Protein AF-A0A0N4VYV9-F1 (afdb_monomer_lite)

Foldseek 3Di:
DDDDDDDDDDDDDDDDDDDDDDDDDDDDPPPPPPPPPPPPPPDPPPPPQQDPDDDDDPVVLLVLVLVVVCVVVVNDDDDPVVNVVCNVPVLVDDRDSNSPPDDPPPPDDDDPDPDDDDDDDDDDDDPVPDD

Secondary structure (DSSP, 8-state):
-----------------------------------------TTS-S-SS---PPPPPHHHHHHHHHHHHHHTTTTPPPPHHHHHHHHHTGGGS--SGGG-------------TTPPPP-PPPPPPPGGG--

Organism: Haemonchus placei (NCBI:txid6290)

Structure (mmCIF, N/CA/C/O backbone):
data_AF-A0A0N4VYV9-F1
#
_entry.id   AF-A0A0N4VYV9-F1
#
loop_
_atom_site.group_PDB
_atom_site.id
_atom_site.type_symbol
_atom_site.label_atom_id
_atom_site.label_alt_id
_atom_site.label_comp_id
_atom_site.label_asym_id
_atom_site.label_entity_id
_atom_site.label_seq_id
_atom_site.pdbx_PDB_ins_code
_atom_site.Cartn_x
_atom_site.Cartn_y
_atom_site.Cartn_z
_atom_site.occupancy
_atom_site.B_iso_or_equiv
_atom_site.auth_seq_id
_atom_site.auth_comp_id
_atom_site.auth_asym_id
_atom_site.auth_atom_id
_atom_site.pdbx_PDB_model_num
ATOM 1 N N . MET A 1 1 ? 34.278 49.862 -70.502 1.00 41.88 1 MET A N 1
ATOM 2 C CA . MET A 1 1 ? 35.479 49.817 -71.365 1.00 41.88 1 MET A CA 1
ATOM 3 C C . MET A 1 1 ? 36.697 50.270 -70.567 1.00 41.88 1 MET A C 1
ATOM 5 O O . MET A 1 1 ? 36.807 51.450 -70.266 1.00 41.88 1 MET A O 1
ATOM 9 N N . ARG A 1 2 ? 37.583 49.342 -70.191 1.00 38.88 2 ARG A N 1
ATOM 10 C CA . ARG A 1 2 ? 39.002 49.597 -69.894 1.00 38.88 2 ARG A CA 1
ATOM 11 C C . ARG A 1 2 ? 39.755 48.278 -70.070 1.00 38.88 2 ARG A C 1
ATOM 13 O O . ARG A 1 2 ? 39.323 47.246 -69.572 1.00 38.88 2 ARG A O 1
ATOM 20 N N . LEU A 1 3 ? 4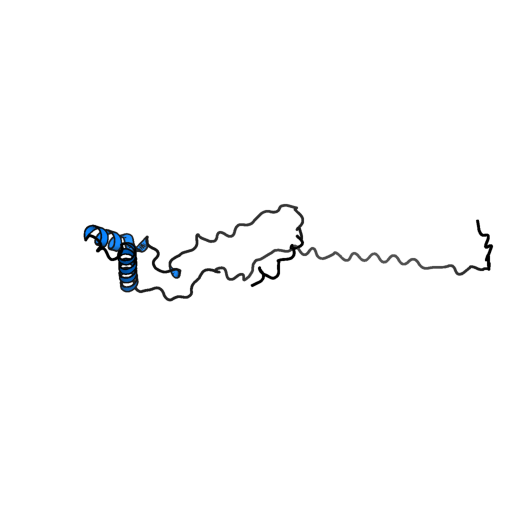0.799 48.361 -70.882 1.00 42.88 3 LEU A N 1
ATOM 21 C CA . LEU A 1 3 ? 41.728 47.312 -71.286 1.00 42.88 3 LEU A CA 1
ATOM 22 C C . LEU A 1 3 ? 42.703 47.003 -70.139 1.00 42.88 3 LEU A C 1
ATOM 24 O O . LEU A 1 3 ? 43.013 47.895 -69.351 1.00 42.88 3 LEU A O 1
ATOM 28 N N . GLY A 1 4 ? 43.228 45.779 -70.088 1.00 37.53 4 GLY A N 1
ATOM 29 C CA . GLY A 1 4 ? 44.323 45.411 -69.186 1.00 37.53 4 GLY A CA 1
ATOM 30 C C . GLY A 1 4 ? 44.732 43.950 -69.346 1.00 37.53 4 GLY A C 1
ATOM 31 O O . GLY A 1 4 ? 44.126 43.060 -68.768 1.00 37.53 4 GLY A O 1
ATOM 32 N N . SER A 1 5 ? 45.727 43.735 -70.193 1.00 41.59 5 SER A N 1
ATOM 33 C CA . SER A 1 5 ? 46.261 42.482 -70.722 1.00 41.59 5 SER A CA 1
ATOM 34 C C . SER A 1 5 ? 47.239 41.729 -69.805 1.00 41.59 5 SER A C 1
ATOM 36 O O . SER A 1 5 ? 48.046 42.350 -69.126 1.00 41.59 5 SER A O 1
ATOM 38 N N . ASN A 1 6 ? 47.238 40.401 -69.976 1.00 38.34 6 ASN A N 1
ATOM 39 C CA . ASN A 1 6 ? 48.374 39.467 -70.088 1.00 38.34 6 ASN A CA 1
ATOM 40 C C . ASN A 1 6 ? 49.394 39.295 -68.944 1.00 38.34 6 ASN A C 1
ATOM 42 O O . ASN A 1 6 ? 50.152 40.191 -68.597 1.00 38.34 6 ASN A O 1
ATOM 46 N N . GLY A 1 7 ? 49.545 38.030 -68.536 1.00 35.03 7 GLY A N 1
ATOM 47 C CA . GLY A 1 7 ? 50.699 37.506 -67.807 1.00 35.03 7 GLY A CA 1
ATOM 48 C C . GLY A 1 7 ? 50.751 35.979 -67.885 1.00 35.03 7 GLY A C 1
ATOM 49 O O . GLY A 1 7 ? 50.427 35.295 -66.923 1.00 35.03 7 GLY A O 1
ATOM 50 N N . ILE A 1 8 ? 51.105 35.446 -69.059 1.00 36.47 8 ILE A N 1
ATOM 51 C CA . ILE A 1 8 ? 51.444 34.032 -69.273 1.00 36.47 8 ILE A CA 1
ATOM 52 C C . ILE A 1 8 ? 52.897 33.836 -68.829 1.00 36.47 8 ILE A C 1
ATOM 54 O O . ILE A 1 8 ? 53.790 34.470 -69.383 1.00 36.47 8 ILE A O 1
ATOM 58 N N . ALA A 1 9 ? 53.145 32.915 -67.899 1.00 40.12 9 ALA A N 1
ATOM 59 C CA . ALA A 1 9 ? 54.464 32.325 -67.698 1.00 40.12 9 ALA A CA 1
ATOM 60 C C . ALA A 1 9 ? 54.315 30.802 -67.618 1.00 40.12 9 ALA A C 1
ATOM 62 O O . ALA A 1 9 ? 53.875 30.231 -66.625 1.00 40.12 9 ALA A O 1
ATOM 63 N N . SER A 1 10 ? 54.652 30.171 -68.737 1.00 39.53 10 SER A N 1
ATOM 64 C CA . SER A 1 10 ? 54.874 28.742 -68.898 1.00 39.53 10 SER A CA 1
ATOM 65 C C . SER A 1 10 ? 56.319 28.437 -68.502 1.00 39.53 10 SER A C 1
ATOM 67 O O . SER A 1 10 ? 57.230 29.002 -69.102 1.00 39.53 10 SER A O 1
ATOM 69 N N . SER A 1 11 ? 56.547 27.479 -67.604 1.00 44.16 11 SER A N 1
ATOM 70 C CA . SER A 1 11 ? 57.798 26.714 -67.590 1.00 44.16 11 SER A CA 1
ATOM 71 C C . SER A 1 11 ? 57.494 25.215 -67.614 1.00 44.16 11 SER A C 1
ATOM 73 O O . SER A 1 11 ? 56.884 24.633 -66.722 1.00 44.16 11 SER A O 1
ATOM 75 N N . ARG A 1 12 ? 57.887 24.609 -68.736 1.00 35.03 12 ARG A N 1
ATOM 76 C CA . ARG A 1 12 ? 57.941 23.171 -68.986 1.00 35.03 12 ARG A CA 1
ATOM 77 C C . ARG A 1 12 ? 59.240 22.591 -68.431 1.00 35.03 12 ARG A C 1
ATOM 79 O O . ARG A 1 12 ? 60.293 23.193 -68.604 1.00 35.03 12 ARG A O 1
ATOM 86 N N . GLY A 1 13 ? 59.148 21.332 -68.011 1.00 34.25 13 GLY A N 1
ATOM 87 C CA . GLY A 1 13 ? 60.174 20.304 -68.221 1.00 34.25 13 GLY A CA 1
ATOM 88 C C . GLY A 1 13 ? 60.729 19.704 -66.931 1.00 34.25 13 GLY A C 1
ATOM 89 O O . GLY A 1 13 ? 60.931 20.429 -65.972 1.00 34.25 13 GLY A O 1
ATOM 90 N N . GLN A 1 14 ? 61.041 18.413 -66.816 1.00 37.62 14 GLN A N 1
ATOM 91 C CA . GLN A 1 14 ? 60.852 17.183 -67.609 1.00 37.62 14 GLN A CA 1
ATOM 92 C C . GLN A 1 14 ? 61.446 16.031 -66.749 1.00 37.62 14 GLN A C 1
ATOM 94 O O . GLN A 1 14 ? 62.241 16.304 -65.856 1.00 37.62 14 GLN A O 1
ATOM 99 N N . HIS A 1 15 ? 61.118 14.774 -67.099 1.00 32.69 15 HIS A N 1
ATOM 100 C CA . HIS A 1 15 ? 61.727 13.488 -66.667 1.00 32.69 15 HIS A CA 1
ATOM 101 C C . HIS A 1 15 ? 61.417 12.996 -65.237 1.00 32.69 15 HIS A C 1
ATOM 103 O O . HIS A 1 15 ? 61.719 13.673 -64.269 1.00 32.69 15 HIS A O 1
ATOM 109 N N . ASN A 1 16 ? 60.735 11.872 -64.972 1.00 37.50 16 ASN A N 1
ATOM 110 C CA . ASN A 1 16 ? 60.622 10.505 -65.526 1.00 37.50 16 ASN A CA 1
ATOM 111 C C . ASN A 1 16 ? 61.719 9.506 -65.086 1.00 37.50 16 ASN A C 1
ATOM 113 O O . ASN A 1 16 ? 62.901 9.723 -65.325 1.00 37.50 16 ASN A O 1
ATOM 117 N N . GLN A 1 17 ? 61.220 8.354 -64.608 1.00 36.16 1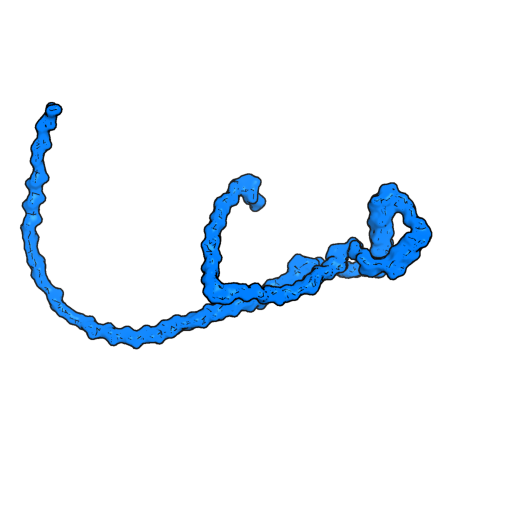7 GLN A N 1
ATOM 118 C CA . GLN A 1 17 ? 61.809 7.008 -64.484 1.00 36.16 17 GLN A CA 1
ATOM 119 C C . GLN A 1 17 ? 62.294 6.529 -63.105 1.00 36.16 17 GLN A C 1
ATOM 121 O O . GLN A 1 17 ? 63.153 7.125 -62.468 1.00 36.16 17 GLN A O 1
ATOM 126 N N . GLY A 1 18 ? 61.751 5.374 -62.692 1.00 32.59 18 GLY A N 1
ATOM 127 C CA . GLY A 1 18 ? 62.171 4.626 -61.506 1.00 32.59 18 GLY A CA 1
ATOM 128 C C . GLY A 1 18 ? 61.206 3.507 -61.099 1.00 32.59 18 GLY A C 1
ATOM 129 O O . GLY A 1 18 ? 60.609 3.563 -60.031 1.00 32.59 18 GLY A O 1
ATOM 130 N N . SER A 1 19 ? 61.013 2.519 -61.974 1.00 36.97 19 SER A N 1
ATOM 131 C CA . SER A 1 19 ? 60.214 1.307 -61.754 1.00 36.97 19 SER A CA 1
ATOM 132 C C . SER A 1 19 ? 60.808 0.353 -60.702 1.00 36.97 19 SER A C 1
ATOM 134 O O . SER A 1 19 ? 62.022 0.267 -60.561 1.00 36.97 19 SER A O 1
ATOM 136 N N . ASN A 1 20 ? 59.920 -0.470 -60.124 1.00 33.12 20 ASN A N 1
ATOM 137 C CA . ASN A 1 20 ? 60.070 -1.902 -59.786 1.00 33.12 20 ASN A CA 1
ATOM 138 C C . ASN A 1 20 ? 59.936 -2.325 -58.313 1.00 33.12 20 ASN A C 1
ATOM 140 O O . ASN A 1 20 ? 60.828 -2.150 -57.497 1.00 33.12 20 ASN A O 1
ATOM 144 N N . GLY A 1 21 ? 58.855 -3.084 -58.079 1.00 33.62 21 GLY A N 1
ATOM 145 C CA . GLY A 1 21 ? 58.892 -4.371 -57.377 1.00 33.62 21 GLY A CA 1
ATOM 146 C C . GLY A 1 21 ? 58.825 -4.338 -55.850 1.00 33.62 21 GLY A C 1
ATOM 147 O O . GLY A 1 21 ? 59.814 -4.077 -55.189 1.00 33.62 21 GLY A O 1
ATOM 148 N N . ASN A 1 22 ? 57.718 -4.800 -55.261 1.00 35.75 22 ASN A N 1
ATOM 149 C CA . ASN A 1 22 ? 57.574 -6.227 -54.946 1.00 35.75 22 ASN A CA 1
ATOM 150 C C . ASN A 1 22 ? 56.174 -6.524 -54.376 1.00 35.75 22 ASN A C 1
ATOM 152 O O . ASN A 1 22 ? 55.737 -5.941 -53.385 1.00 35.75 22 ASN A O 1
ATOM 156 N N . LYS A 1 23 ? 55.471 -7.473 -55.000 1.00 46.41 23 LYS A N 1
ATOM 157 C CA . LYS A 1 23 ? 54.236 -8.061 -54.473 1.00 46.41 23 LYS A CA 1
ATOM 158 C C . LYS A 1 23 ? 54.607 -8.976 -53.304 1.00 46.41 23 LYS A C 1
ATOM 160 O O . LYS A 1 23 ? 55.230 -10.009 -53.524 1.00 46.41 23 LYS A O 1
ATOM 165 N N . LYS A 1 24 ? 54.122 -8.691 -52.096 1.00 42.78 24 LYS A N 1
ATOM 166 C CA . LYS A 1 24 ? 53.900 -9.732 -51.081 1.00 42.78 24 LYS A CA 1
ATOM 167 C C . LYS A 1 24 ? 52.461 -9.662 -50.593 1.00 42.78 24 LYS A C 1
ATOM 169 O O . LYS A 1 24 ? 52.090 -8.845 -49.761 1.00 42.78 24 LYS A O 1
ATOM 174 N N . ARG A 1 25 ? 51.646 -10.541 -51.179 1.00 45.78 25 ARG A N 1
ATOM 175 C CA . ARG A 1 25 ? 50.346 -10.948 -50.652 1.00 45.78 25 ARG A CA 1
ATOM 176 C C . ARG A 1 25 ? 50.616 -11.733 -49.369 1.00 45.78 25 ARG A C 1
ATOM 178 O O . ARG A 1 25 ? 51.090 -12.861 -49.446 1.00 45.78 25 ARG A O 1
ATOM 185 N N . ALA A 1 26 ? 50.331 -11.138 -48.218 1.00 40.62 26 ALA A N 1
ATOM 186 C CA . ALA A 1 26 ? 50.187 -11.865 -46.965 1.00 40.62 26 ALA A CA 1
ATOM 187 C C . ALA A 1 26 ? 48.699 -11.877 -46.618 1.00 40.62 26 ALA A C 1
ATOM 189 O O . ALA A 1 26 ? 48.076 -10.852 -46.353 1.00 40.62 26 ALA A O 1
ATOM 190 N N . ASN A 1 27 ? 48.134 -13.067 -46.755 1.00 47.47 27 ASN A N 1
ATOM 191 C CA . ASN A 1 27 ? 46.755 -13.413 -46.493 1.00 47.47 27 ASN A CA 1
ATOM 192 C C . ASN A 1 27 ? 46.654 -13.663 -44.984 1.00 47.47 27 ASN A C 1
ATOM 194 O O . ASN A 1 27 ? 46.940 -14.772 -44.546 1.00 47.47 27 ASN A O 1
ATOM 198 N N . ASP A 1 28 ? 46.331 -12.639 -44.192 1.00 37.47 28 ASP A N 1
ATOM 199 C CA . ASP A 1 28 ? 46.128 -12.819 -42.754 1.00 37.47 28 ASP A CA 1
ATOM 200 C C . ASP A 1 28 ? 44.650 -12.637 -42.408 1.00 37.47 28 ASP A C 1
ATOM 202 O O . ASP A 1 28 ? 44.107 -11.531 -42.316 1.00 37.47 28 ASP A O 1
ATOM 206 N N . ARG A 1 29 ? 43.974 -13.782 -42.280 1.00 48.66 29 ARG A N 1
ATOM 207 C CA . ARG A 1 29 ? 42.603 -13.906 -41.793 1.00 48.66 29 ARG A CA 1
ATOM 208 C C . ARG A 1 29 ? 42.590 -13.560 -40.306 1.00 48.66 29 ARG A C 1
ATOM 210 O O . ARG A 1 29 ? 42.473 -14.441 -39.455 1.00 48.66 29 ARG A O 1
ATOM 217 N N . ARG A 1 30 ? 42.620 -12.270 -39.971 1.00 40.88 30 ARG A N 1
ATOM 218 C CA . ARG A 1 30 ? 42.153 -11.824 -38.655 1.00 40.88 30 ARG A CA 1
ATOM 219 C C . ARG A 1 30 ? 40.637 -11.950 -38.625 1.00 40.88 30 ARG A C 1
ATOM 221 O O . ARG A 1 30 ? 39.908 -11.024 -38.966 1.00 40.88 30 ARG A O 1
ATOM 228 N N . MET A 1 31 ? 40.188 -13.137 -38.222 1.00 38.72 31 MET A N 1
ATOM 229 C CA . MET A 1 31 ? 38.845 -13.396 -37.714 1.00 38.72 31 MET A CA 1
ATOM 230 C C . MET A 1 31 ? 38.530 -12.322 -36.671 1.00 38.72 31 MET A C 1
ATOM 232 O O . MET A 1 31 ? 38.984 -12.389 -35.527 1.00 38.72 31 MET A O 1
ATOM 236 N N . GLY A 1 32 ? 37.800 -11.290 -37.093 1.00 38.62 32 GLY A N 1
ATOM 237 C CA . GLY A 1 32 ? 37.227 -10.308 -36.192 1.00 38.62 32 GLY A CA 1
ATOM 238 C C . GLY A 1 32 ? 36.351 -11.071 -35.214 1.00 38.62 32 GLY A C 1
ATOM 239 O O . GLY A 1 32 ? 35.342 -11.653 -35.610 1.00 38.62 32 GLY A O 1
ATOM 240 N N . LYS A 1 33 ? 36.788 -11.137 -33.954 1.00 43.38 33 LYS A N 1
ATOM 241 C CA . LYS A 1 33 ? 36.027 -11.735 -32.861 1.00 43.38 33 LYS A CA 1
ATOM 242 C C . LYS A 1 33 ? 34.635 -11.109 -32.890 1.00 43.38 33 LYS A C 1
ATOM 244 O O . LYS A 1 33 ? 34.483 -9.922 -32.613 1.00 43.38 33 LYS A O 1
ATOM 249 N N . ARG A 1 34 ? 33.635 -11.903 -33.280 1.00 41.81 34 ARG A N 1
ATOM 250 C CA . ARG A 1 34 ? 32.219 -11.564 -33.160 1.00 41.81 34 ARG A CA 1
ATOM 251 C C . ARG A 1 34 ? 31.950 -11.346 -31.679 1.00 41.81 34 ARG A C 1
ATOM 253 O O . ARG A 1 34 ? 31.766 -12.306 -30.938 1.00 41.81 34 ARG A O 1
ATOM 260 N N . ILE A 1 35 ? 31.960 -10.094 -31.243 1.00 47.09 35 ILE A N 1
ATOM 261 C CA . ILE A 1 35 ? 31.428 -9.736 -29.937 1.00 47.09 35 ILE A CA 1
ATOM 262 C C . ILE A 1 35 ? 29.910 -9.823 -30.098 1.00 47.09 35 ILE A C 1
ATOM 264 O O . ILE A 1 35 ? 29.258 -8.852 -30.476 1.00 47.09 35 ILE A O 1
ATOM 268 N N . LEU A 1 36 ? 29.354 -11.026 -29.898 1.00 41.69 36 LEU A N 1
ATOM 269 C CA . LEU A 1 36 ? 27.954 -11.167 -29.514 1.00 41.69 36 LEU A CA 1
ATOM 270 C C . LEU A 1 36 ? 27.830 -10.394 -28.202 1.00 41.69 36 LEU A C 1
ATOM 272 O O . LEU A 1 36 ? 28.248 -10.872 -27.147 1.00 41.69 36 LEU A O 1
ATOM 276 N N . GLY A 1 37 ? 27.340 -9.162 -28.286 1.00 42.16 37 GLY A N 1
ATOM 277 C CA . GLY A 1 37 ? 26.993 -8.370 -27.121 1.00 42.16 37 GLY A CA 1
ATOM 278 C C . GLY A 1 37 ? 25.794 -9.016 -26.447 1.00 42.16 37 GLY A C 1
ATOM 279 O O . GLY A 1 37 ? 24.662 -8.617 -26.687 1.00 42.16 37 GLY A O 1
ATOM 280 N N . ARG A 1 38 ? 26.042 -10.040 -25.629 1.00 39.09 38 ARG A N 1
ATOM 281 C CA . ARG A 1 38 ? 25.105 -10.480 -24.605 1.00 39.09 38 ARG A CA 1
ATOM 282 C C . ARG A 1 38 ? 25.018 -9.310 -23.631 1.00 39.09 38 ARG A C 1
ATOM 284 O O . ARG A 1 38 ? 25.927 -9.118 -22.827 1.00 39.09 38 ARG A O 1
ATOM 291 N N . TYR A 1 39 ? 23.988 -8.479 -23.754 1.00 50.19 39 TYR A N 1
ATOM 292 C CA . TYR A 1 39 ? 23.672 -7.499 -22.722 1.00 50.19 39 TYR A CA 1
ATOM 293 C C . TYR A 1 39 ? 23.124 -8.276 -21.532 1.00 50.19 39 TYR A C 1
ATOM 295 O O . TYR A 1 39 ? 21.920 -8.373 -21.336 1.00 50.19 39 TYR A O 1
ATOM 303 N N . VAL A 1 40 ? 24.016 -8.899 -20.764 1.00 46.56 40 VAL A N 1
ATOM 304 C CA . VAL A 1 40 ? 23.646 -9.308 -19.422 1.00 46.56 40 VAL A CA 1
ATOM 305 C C . VAL A 1 40 ? 23.661 -8.028 -18.613 1.00 46.56 40 VAL A C 1
ATOM 307 O O . VAL A 1 40 ? 24.719 -7.431 -18.412 1.00 46.56 40 VAL A O 1
ATOM 310 N N . LEU A 1 41 ? 22.486 -7.595 -18.170 1.00 47.12 41 LEU A N 1
ATOM 311 C CA . LEU A 1 41 ? 22.339 -6.581 -17.135 1.00 47.12 41 LEU A CA 1
ATOM 312 C C . LEU A 1 41 ? 22.798 -7.195 -15.793 1.00 47.12 41 LEU A C 1
ATOM 314 O O . LEU A 1 41 ? 22.037 -7.310 -14.842 1.00 47.12 41 LEU A O 1
ATOM 318 N N . GLN A 1 42 ? 24.033 -7.699 -15.740 1.00 45.06 42 GLN A N 1
ATOM 319 C CA . GLN A 1 42 ? 24.651 -8.181 -14.516 1.00 45.06 42 GLN A CA 1
ATOM 320 C C . GLN A 1 42 ? 24.908 -6.935 -13.676 1.00 45.06 42 GLN A C 1
ATOM 322 O O . GLN A 1 42 ? 25.801 -6.145 -13.982 1.00 45.06 42 GLN A O 1
ATOM 327 N N . ASN A 1 43 ? 24.097 -6.775 -12.632 1.00 46.53 43 ASN A N 1
ATOM 328 C CA . ASN A 1 43 ? 24.238 -5.775 -11.576 1.00 46.53 43 ASN A CA 1
ATOM 329 C C . ASN A 1 43 ? 23.636 -4.393 -11.874 1.00 46.53 43 ASN A C 1
ATOM 331 O O . ASN A 1 43 ? 24.140 -3.391 -11.370 1.00 46.53 43 ASN A O 1
ATOM 335 N N . ALA A 1 44 ? 22.521 -4.308 -12.608 1.00 48.03 44 ALA A N 1
ATOM 336 C CA . ALA A 1 44 ? 21.591 -3.248 -12.220 1.00 48.03 44 ALA A CA 1
ATOM 337 C C . ALA A 1 44 ? 21.091 -3.607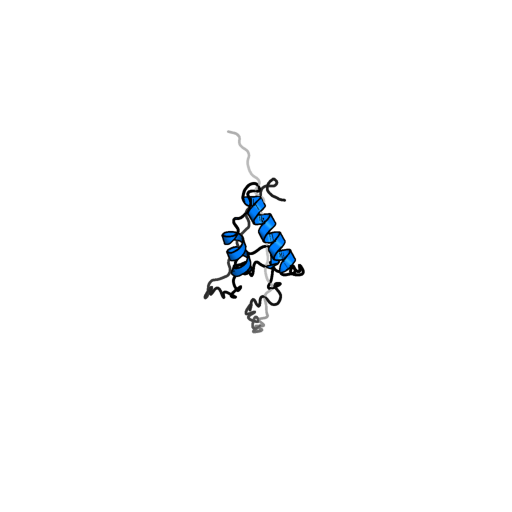 -10.812 1.00 48.03 44 ALA A C 1
ATOM 339 O O . ALA A 1 44 ? 20.749 -4.777 -10.610 1.00 48.03 44 ALA A O 1
ATOM 340 N N . PRO A 1 45 ? 21.075 -2.680 -9.836 1.00 50.69 45 PRO A N 1
ATOM 341 C CA . PRO A 1 45 ? 20.332 -2.929 -8.612 1.00 50.69 45 PRO A CA 1
ATOM 342 C C . PRO A 1 45 ? 18.915 -3.273 -9.065 1.00 50.69 45 PRO A C 1
ATOM 344 O O . PRO A 1 45 ? 18.250 -2.451 -9.694 1.00 50.69 45 PRO A O 1
ATOM 347 N N . THR A 1 46 ? 18.487 -4.514 -8.837 1.00 52.28 46 THR A N 1
ATOM 348 C CA . THR A 1 46 ? 17.180 -5.049 -9.258 1.00 52.28 46 THR A CA 1
ATOM 349 C C . THR A 1 46 ? 16.008 -4.335 -8.599 1.00 52.28 46 THR A C 1
ATOM 351 O O . THR A 1 46 ? 14.868 -4.748 -8.753 1.00 52.28 46 THR A O 1
ATOM 354 N N . ASP A 1 47 ? 16.282 -3.269 -7.861 1.00 54.25 47 ASP A N 1
ATOM 355 C CA . ASP A 1 47 ? 15.350 -2.690 -6.940 1.00 54.25 47 ASP A CA 1
ATOM 356 C C . ASP A 1 47 ? 15.656 -1.194 -6.791 1.00 54.25 47 ASP A C 1
ATOM 358 O O . ASP A 1 47 ? 16.302 -0.727 -5.857 1.00 54.25 47 ASP A O 1
ATOM 362 N N . ILE A 1 48 ? 15.252 -0.433 -7.814 1.00 56.16 48 ILE A N 1
ATOM 363 C CA . ILE A 1 48 ? 15.283 1.040 -7.810 1.00 56.16 48 ILE A CA 1
ATOM 364 C C . ILE A 1 48 ? 14.261 1.589 -6.791 1.00 56.16 48 ILE A C 1
ATOM 366 O O . ILE A 1 48 ? 14.308 2.772 -6.467 1.00 56.16 48 ILE A O 1
ATOM 370 N N . LEU A 1 49 ? 13.379 0.733 -6.253 1.00 55.88 49 LEU A N 1
ATOM 371 C CA . LEU A 1 49 ? 12.310 1.103 -5.329 1.00 55.88 49 LEU A CA 1
ATOM 372 C C . LEU A 1 49 ? 12.415 0.475 -3.928 1.00 55.88 49 LEU A C 1
ATOM 374 O O . LEU A 1 49 ? 11.552 0.770 -3.101 1.00 55.88 49 LEU A O 1
ATOM 378 N N . CYS A 1 50 ? 13.422 -0.347 -3.590 1.00 52.81 50 CYS A N 1
ATOM 379 C CA . CYS A 1 50 ? 13.494 -0.853 -2.216 1.00 52.81 50 CYS A CA 1
ATOM 380 C C . CYS A 1 50 ? 14.005 0.214 -1.251 1.00 52.81 50 CYS A C 1
ATOM 382 O O . CYS A 1 50 ? 15.201 0.393 -0.997 1.00 52.81 50 CYS A O 1
ATOM 384 N N . ASN A 1 51 ? 13.034 0.875 -0.641 1.00 56.22 51 ASN A N 1
ATOM 385 C CA . ASN A 1 51 ? 13.204 1.633 0.576 1.00 56.22 51 ASN A CA 1
ATOM 386 C C . ASN A 1 51 ? 13.654 0.668 1.688 1.00 56.22 51 ASN A C 1
ATOM 388 O O . ASN A 1 51 ? 12.874 -0.156 2.158 1.00 56.22 51 ASN A O 1
ATOM 392 N N . GLN A 1 52 ? 14.913 0.778 2.135 1.00 60.06 52 GLN A N 1
ATOM 393 C CA . GLN A 1 52 ? 15.509 -0.012 3.234 1.00 60.06 52 GLN A CA 1
ATOM 394 C C . GLN A 1 52 ? 14.930 0.335 4.624 1.00 60.06 52 GLN A C 1
ATOM 396 O O . GLN A 1 52 ? 15.596 0.207 5.654 1.00 60.06 52 GLN A O 1
ATOM 401 N N . VAL A 1 53 ? 13.695 0.828 4.673 1.00 69.56 53 VAL A N 1
ATOM 402 C CA . VAL A 1 53 ? 13.052 1.281 5.900 1.00 69.56 53 VAL A CA 1
ATOM 403 C C . VAL A 1 53 ? 12.538 0.061 6.651 1.00 69.56 53 VAL A C 1
ATOM 405 O O . VAL A 1 53 ? 11.815 -0.772 6.104 1.00 69.56 53 VAL A O 1
ATOM 408 N N . LYS A 1 54 ? 12.918 -0.045 7.927 1.00 81.44 54 LYS A N 1
ATOM 409 C CA . LYS A 1 54 ? 12.406 -1.079 8.826 1.00 81.44 54 LYS A CA 1
ATOM 410 C C . LYS A 1 54 ? 10.869 -1.012 8.839 1.00 81.44 54 LYS A C 1
ATOM 412 O O . LYS A 1 54 ? 10.336 0.065 9.106 1.00 81.44 54 LYS A O 1
ATOM 417 N N . PRO A 1 55 ? 10.156 -2.124 8.588 1.00 81.19 55 PRO A N 1
ATOM 418 C CA . PRO A 1 55 ? 8.700 -2.113 8.581 1.00 81.19 55 PRO A CA 1
ATOM 419 C C . PRO A 1 55 ? 8.157 -1.753 9.968 1.00 81.19 55 PRO A C 1
ATOM 421 O O . PRO A 1 55 ? 8.705 -2.180 10.992 1.00 81.19 55 PRO A O 1
ATOM 424 N N . LEU A 1 56 ? 7.077 -0.969 9.989 1.00 88.19 56 LEU A N 1
ATOM 425 C CA . LEU A 1 56 ? 6.360 -0.614 11.213 1.00 88.19 56 LEU A CA 1
ATOM 426 C C . LEU A 1 56 ? 5.802 -1.867 11.894 1.00 88.19 56 LEU A C 1
ATOM 428 O O . LEU A 1 56 ? 5.432 -2.845 11.232 1.00 88.19 56 LEU A O 1
ATOM 432 N N . SER A 1 57 ? 5.678 -1.835 13.223 1.00 92.31 57 SER A N 1
ATOM 433 C CA . SER A 1 57 ? 4.924 -2.884 13.905 1.00 92.31 57 SER A CA 1
ATOM 434 C C . SER A 1 57 ? 3.453 -2.830 13.483 1.00 92.31 57 SER A C 1
ATOM 436 O O . SER A 1 57 ? 2.918 -1.776 13.134 1.00 92.31 57 SER A O 1
ATOM 438 N N . ARG A 1 58 ? 2.754 -3.970 13.550 1.00 90.25 58 ARG A N 1
ATOM 439 C CA . ARG A 1 58 ? 1.337 -4.054 13.155 1.00 90.25 58 ARG A CA 1
ATOM 440 C C . ARG A 1 58 ? 0.470 -3.001 13.852 1.00 90.25 58 ARG A C 1
ATOM 442 O O . ARG A 1 58 ? -0.430 -2.467 13.217 1.00 90.25 58 ARG A O 1
ATOM 449 N N . LYS A 1 59 ? 0.731 -2.727 15.135 1.00 93.12 59 LYS A N 1
ATOM 450 C CA . LYS A 1 59 ? -0.026 -1.754 15.931 1.00 93.12 59 LYS A CA 1
ATOM 451 C C . LYS A 1 59 ? 0.235 -0.324 15.454 1.00 93.12 59 LYS A C 1
ATOM 453 O O . LYS A 1 59 ? -0.717 0.374 15.132 1.00 93.12 59 LYS A O 1
ATOM 458 N N . GLU A 1 60 ? 1.502 0.062 15.324 1.00 93.94 60 GLU A N 1
ATOM 459 C CA . GLU A 1 60 ? 1.899 1.396 14.842 1.00 93.94 60 GLU A CA 1
ATOM 460 C C . GLU A 1 60 ? 1.379 1.658 13.424 1.00 93.94 60 GLU A C 1
ATOM 462 O O . GLU A 1 60 ? 0.852 2.729 13.132 1.00 93.94 60 GLU A O 1
ATOM 467 N N . ARG A 1 61 ? 1.462 0.652 12.545 1.00 94.62 61 ARG A N 1
ATOM 468 C CA . ARG A 1 61 ? 0.940 0.719 11.175 1.00 94.62 61 ARG A CA 1
ATOM 469 C C . ARG A 1 61 ? -0.569 0.970 11.154 1.00 94.62 61 ARG A C 1
ATOM 471 O O . ARG A 1 61 ? -1.055 1.754 10.348 1.00 94.62 61 ARG A O 1
ATOM 478 N N . LEU A 1 62 ? -1.308 0.305 12.042 1.00 95.00 62 LEU A N 1
ATOM 479 C CA . LEU A 1 62 ? -2.764 0.414 12.145 1.00 95.00 62 LEU A CA 1
ATOM 480 C C . LEU A 1 62 ? -3.179 1.776 12.727 1.00 95.00 62 LEU A C 1
ATOM 482 O O . LEU A 1 62 ? -4.078 2.423 12.197 1.00 95.00 62 LEU A O 1
ATOM 486 N N . GLU A 1 63 ? -2.469 2.266 13.744 1.00 95.62 63 GLU A N 1
ATOM 487 C CA . GLU A 1 63 ? -2.649 3.625 14.273 1.00 95.62 63 GLU A CA 1
ATOM 488 C C . GLU A 1 63 ? -2.378 4.688 13.200 1.00 95.62 63 GLU A C 1
ATOM 490 O O . GLU A 1 63 ? -3.161 5.628 13.047 1.00 95.62 63 GLU A O 1
ATOM 495 N N . LYS A 1 64 ? -1.320 4.505 12.399 1.00 95.56 64 LYS A N 1
ATOM 496 C CA . LYS A 1 64 ? -1.009 5.378 11.262 1.00 95.56 64 LYS A CA 1
ATOM 497 C C . LYS A 1 64 ? -2.080 5.310 10.169 1.00 95.56 64 LYS A C 1
ATOM 499 O O . LYS A 1 64 ? -2.473 6.342 9.636 1.00 95.56 64 LYS A O 1
ATOM 504 N N . LEU A 1 65 ? -2.607 4.127 9.858 1.00 95.62 65 LEU A N 1
ATOM 505 C CA . LEU A 1 65 ? -3.726 3.990 8.924 1.00 95.62 65 LEU A CA 1
ATOM 506 C C . LEU A 1 65 ? -4.960 4.758 9.419 1.00 95.62 65 LEU A C 1
ATOM 508 O O . LEU A 1 65 ? -5.569 5.504 8.653 1.00 95.62 65 LEU A O 1
ATOM 512 N N . PHE A 1 66 ? -5.314 4.631 10.700 1.00 96.00 66 PHE A N 1
ATOM 513 C CA . PHE A 1 66 ? -6.449 5.362 11.259 1.00 96.00 66 PHE A CA 1
ATOM 514 C C . PHE A 1 66 ? -6.239 6.874 11.263 1.00 96.00 66 PHE A C 1
ATOM 516 O O . PHE A 1 66 ? -7.170 7.606 10.919 1.00 96.00 66 PHE A O 1
ATOM 523 N N . SER A 1 67 ? -5.039 7.350 11.601 1.00 95.38 67 SER A N 1
ATOM 524 C CA . SER A 1 67 ? -4.748 8.785 11.581 1.00 95.38 67 SER A CA 1
ATOM 525 C C . SER A 1 67 ? -4.865 9.367 10.169 1.00 95.38 67 SER A C 1
ATOM 527 O O . SER A 1 67 ? -5.477 10.422 10.000 1.00 95.38 67 SER A O 1
ATOM 529 N N . LEU A 1 68 ? -4.389 8.645 9.149 1.00 95.06 68 LEU A N 1
ATOM 530 C CA . LEU A 1 68 ? -4.537 9.030 7.743 1.00 95.06 68 LEU A CA 1
ATOM 531 C C . LEU A 1 68 ? -6.007 9.058 7.307 1.00 95.06 68 LEU A C 1
ATOM 533 O O . LEU A 1 68 ? -6.458 10.031 6.707 1.00 95.06 68 LEU A O 1
ATOM 537 N N . LEU A 1 69 ? -6.780 8.020 7.631 1.00 95.00 69 LEU A N 1
ATOM 538 C CA . LEU A 1 69 ? -8.187 7.937 7.229 1.00 95.00 69 LEU A CA 1
ATOM 539 C C . LEU A 1 69 ? -9.061 9.007 7.895 1.00 95.00 69 LEU A C 1
ATOM 541 O O . LEU A 1 69 ? -9.970 9.534 7.255 1.00 95.00 69 LEU A O 1
ATOM 545 N N . VAL A 1 70 ? -8.794 9.342 9.158 1.00 95.56 70 VAL A N 1
ATOM 546 C CA . VAL A 1 70 ? -9.485 10.435 9.859 1.00 95.56 70 VAL A CA 1
ATOM 547 C C . VAL A 1 70 ? -9.047 11.793 9.309 1.00 95.56 70 VAL A C 1
ATOM 549 O O . VAL A 1 70 ? -9.900 12.645 9.053 1.00 95.56 70 VAL A O 1
ATOM 552 N N . GLY A 1 71 ? -7.747 11.981 9.064 1.00 94.50 71 GLY A N 1
ATOM 553 C CA . GLY A 1 71 ? -7.207 13.198 8.454 1.00 94.50 71 GLY A CA 1
ATOM 554 C C . GLY A 1 71 ? -7.818 13.487 7.081 1.00 94.50 71 GLY A C 1
ATOM 555 O O . GLY A 1 71 ? -8.230 14.612 6.818 1.00 94.50 71 GLY A O 1
ATOM 556 N N . ASN A 1 72 ? -7.997 12.453 6.255 1.00 93.12 72 ASN A N 1
ATOM 557 C CA . ASN A 1 72 ? -8.612 12.558 4.927 1.00 93.12 72 ASN A CA 1
ATOM 558 C C . ASN A 1 72 ? -10.118 12.878 4.955 1.00 93.12 72 ASN A C 1
ATOM 560 O O . ASN A 1 72 ? -10.701 13.170 3.914 1.00 93.12 72 ASN A O 1
ATOM 564 N N . ARG A 1 73 ? -10.766 12.792 6.123 1.00 92.19 73 ARG A N 1
ATOM 565 C CA . ARG A 1 73 ? -12.194 13.094 6.321 1.00 92.19 73 ARG A CA 1
ATOM 566 C C . ARG A 1 73 ? -12.407 14.380 7.121 1.00 92.19 73 ARG A C 1
ATOM 568 O O . ARG A 1 73 ? -13.391 14.474 7.857 1.00 92.19 73 ARG A O 1
ATOM 575 N N . ASP A 1 74 ? -11.469 15.321 7.044 1.00 93.06 74 ASP A N 1
ATOM 576 C CA . ASP A 1 74 ? -11.499 16.584 7.793 1.00 93.06 74 ASP A CA 1
ATOM 577 C C . ASP A 1 74 ? -11.615 16.378 9.318 1.00 93.06 74 ASP A C 1
ATOM 579 O O . ASP A 1 74 ? -12.252 17.153 10.030 1.00 93.06 74 ASP A O 1
ATOM 583 N N . GLY A 1 75 ? -11.054 15.281 9.838 1.00 87.81 75 GLY A N 1
ATOM 584 C CA . GLY A 1 75 ? -11.119 14.938 11.260 1.00 87.81 75 GLY A CA 1
ATOM 585 C C . GLY A 1 75 ? -12.405 14.227 11.698 1.00 87.81 75 GLY A C 1
ATOM 586 O O . GLY A 1 75 ? -12.569 13.938 12.885 1.00 87.81 75 GLY A O 1
ATOM 587 N N . ARG A 1 76 ? -13.326 13.901 10.781 1.00 91.12 76 ARG A N 1
ATOM 588 C CA . ARG A 1 76 ? -14.546 13.156 11.126 1.00 91.12 76 ARG A CA 1
ATOM 589 C C . ARG A 1 76 ? -14.214 11.726 11.559 1.00 91.12 76 ARG A C 1
ATOM 591 O O . ARG A 1 76 ? -13.637 10.945 10.800 1.00 91.12 76 ARG A O 1
ATOM 598 N N . ALA A 1 77 ? -14.695 11.357 12.745 1.00 91.06 77 ALA A N 1
ATOM 599 C CA . ALA A 1 77 ? -14.534 10.018 13.299 1.00 91.06 77 ALA A CA 1
ATOM 600 C C . ALA A 1 77 ? -15.080 8.914 12.369 1.00 91.06 77 ALA A C 1
ATOM 602 O O . ALA A 1 77 ? -16.067 9.085 11.638 1.00 91.06 77 ALA A O 1
ATOM 603 N N . LEU A 1 78 ? -14.419 7.757 12.399 1.00 93.19 78 LEU A N 1
ATOM 604 C CA . LEU A 1 78 ? -14.874 6.546 11.719 1.00 93.19 78 LEU A CA 1
ATOM 605 C C . LEU A 1 78 ? -15.973 5.877 12.550 1.00 93.19 78 LEU A C 1
ATOM 607 O O . LEU A 1 78 ? -15.846 5.798 13.773 1.00 93.19 78 LEU A O 1
ATOM 611 N N . SER A 1 79 ? -17.030 5.386 11.899 1.00 95.06 79 SER A N 1
ATOM 612 C CA . SER A 1 79 ? -18.040 4.574 12.584 1.00 95.06 79 SER A CA 1
ATOM 613 C C . SER A 1 79 ? -17.412 3.276 13.115 1.00 95.06 79 SER A C 1
ATOM 615 O O . SER A 1 79 ? -16.435 2.806 12.528 1.00 95.06 79 SER A O 1
ATOM 617 N N . PRO A 1 80 ? -17.960 2.676 14.188 1.00 94.94 80 PRO A N 1
ATOM 618 C CA . PRO A 1 80 ? -17.436 1.427 14.747 1.00 94.94 80 PRO A CA 1
ATOM 619 C C . PRO A 1 80 ? -17.333 0.308 13.703 1.00 94.94 80 PRO A C 1
ATOM 621 O O . PR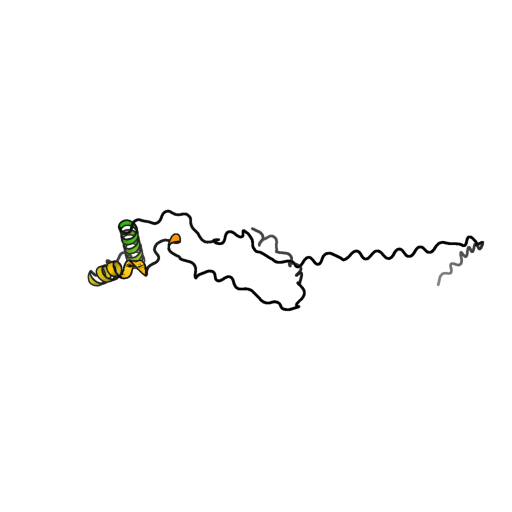O A 1 80 ? -16.272 -0.278 13.535 1.00 94.94 80 PRO A O 1
ATOM 624 N N . GLU A 1 81 ? -18.382 0.125 12.896 1.00 96.31 81 GLU A N 1
ATOM 625 C CA . GLU A 1 81 ? -18.413 -0.874 11.817 1.00 96.31 81 GLU A CA 1
ATOM 626 C C . GLU A 1 81 ? -17.262 -0.696 10.816 1.00 96.31 81 GLU A C 1
ATOM 628 O O . GLU A 1 81 ? -16.655 -1.660 10.356 1.00 96.31 81 GLU A O 1
ATOM 633 N N . LEU A 1 82 ? -16.925 0.554 10.487 1.00 93.38 82 LEU A N 1
ATOM 634 C CA . LEU A 1 82 ? -15.838 0.845 9.562 1.00 93.38 82 LEU A CA 1
ATOM 635 C C . LEU A 1 82 ? -14.472 0.584 10.210 1.00 93.38 82 LEU A C 1
ATOM 637 O O . LEU A 1 82 ? -13.565 0.106 9.532 1.00 93.38 82 LEU A O 1
ATOM 641 N N . GLN A 1 83 ? -14.323 0.861 11.509 1.00 94.62 83 GLN A N 1
ATOM 642 C CA . GLN A 1 83 ? -13.104 0.535 12.256 1.00 94.62 83 GLN A CA 1
ATOM 643 C C . GLN A 1 83 ? -12.862 -0.977 12.305 1.00 94.62 83 GLN A C 1
ATOM 645 O O . GLN A 1 83 ? -11.720 -1.408 12.124 1.00 94.62 83 GLN A O 1
ATOM 650 N N . ASP A 1 84 ? -13.920 -1.771 12.470 1.00 96.50 84 ASP A N 1
ATOM 651 C CA . ASP A 1 84 ? -13.841 -3.234 12.460 1.00 96.50 84 ASP A CA 1
ATOM 652 C C . ASP A 1 84 ? -13.373 -3.748 11.093 1.00 96.50 84 ASP A C 1
ATOM 654 O O . ASP A 1 84 ? -12.396 -4.497 11.010 1.00 96.50 84 ASP A O 1
ATOM 658 N N . ILE A 1 85 ? -13.985 -3.259 10.008 1.00 96.12 85 ILE A N 1
ATOM 659 C CA . ILE A 1 85 ? -13.607 -3.628 8.634 1.00 96.12 85 ILE A CA 1
ATOM 660 C C . ILE A 1 85 ? -12.152 -3.249 8.338 1.00 96.12 85 ILE A C 1
ATOM 662 O O . ILE A 1 85 ? -11.408 -4.046 7.765 1.00 96.12 85 ILE A O 1
ATOM 666 N N . ILE A 1 86 ? -11.722 -2.045 8.725 1.00 94.50 86 ILE A N 1
ATOM 667 C CA . ILE A 1 86 ? -10.341 -1.585 8.511 1.00 94.50 86 ILE A CA 1
ATOM 668 C C . ILE A 1 86 ? -9.358 -2.447 9.305 1.00 94.50 86 ILE A C 1
ATOM 670 O O . ILE A 1 86 ? -8.302 -2.813 8.790 1.00 94.50 86 ILE A O 1
ATOM 674 N N . THR A 1 87 ? -9.706 -2.807 10.539 1.00 94.94 87 THR A N 1
ATOM 675 C CA . THR A 1 87 ? -8.876 -3.668 11.388 1.00 94.94 87 THR A CA 1
ATOM 676 C C . THR A 1 87 ? -8.741 -5.067 10.787 1.00 94.94 87 THR A C 1
ATOM 678 O O . THR A 1 87 ? -7.635 -5.620 10.753 1.00 94.94 87 THR A O 1
ATOM 681 N N . GLU A 1 88 ? -9.837 -5.621 10.264 1.00 95.62 88 GLU A N 1
ATOM 682 C CA . GLU A 1 88 ? -9.872 -6.938 9.626 1.00 95.62 88 GLU A CA 1
ATOM 683 C C . GLU A 1 88 ? -9.121 -6.951 8.284 1.00 95.62 88 GLU A C 1
ATOM 685 O O . GLU A 1 88 ? -8.323 -7.850 8.016 1.00 95.62 88 GLU A O 1
ATOM 690 N N . LYS A 1 89 ? -9.344 -5.939 7.438 1.00 93.62 89 LYS A N 1
ATOM 691 C CA . LYS A 1 89 ? -8.796 -5.849 6.072 1.00 93.62 89 LYS A CA 1
ATOM 692 C C . LYS A 1 89 ? -7.565 -4.950 5.965 1.00 93.62 89 LYS A C 1
ATOM 694 O O . LYS A 1 89 ? -7.207 -4.524 4.869 1.00 93.62 89 LYS A O 1
ATOM 699 N N . ASN A 1 90 ? -6.874 -4.714 7.079 1.00 91.44 90 ASN A N 1
ATOM 700 C CA . ASN A 1 90 ? -5.728 -3.807 7.183 1.00 91.44 90 ASN A CA 1
ATOM 701 C C . ASN A 1 90 ? -4.682 -4.037 6.069 1.00 91.44 90 ASN A C 1
ATOM 703 O O . ASN A 1 90 ? -4.176 -3.088 5.482 1.00 91.44 90 ASN A O 1
ATOM 707 N N . GLN A 1 91 ? -4.393 -5.295 5.724 1.00 88.19 91 GLN A N 1
ATOM 708 C CA . GLN A 1 91 ? -3.376 -5.675 4.729 1.00 88.19 91 GLN A CA 1
ATOM 709 C C . GLN A 1 91 ? -3.618 -5.160 3.298 1.00 88.19 91 GLN A C 1
ATOM 711 O O . GLN A 1 91 ? -2.691 -5.162 2.498 1.00 88.19 91 GLN A O 1
ATOM 716 N N . VAL A 1 92 ? -4.847 -4.757 2.961 1.00 89.44 92 VAL A N 1
ATOM 717 C CA . VAL A 1 92 ? -5.189 -4.234 1.624 1.00 89.44 92 VAL A CA 1
ATOM 718 C C . VAL A 1 92 ? -4.713 -2.787 1.461 1.00 89.44 92 VAL A C 1
ATOM 720 O O . VAL A 1 92 ? -4.513 -2.316 0.344 1.00 89.44 92 VAL A O 1
ATOM 723 N N . PHE A 1 93 ? -4.509 -2.084 2.577 1.00 90.62 93 PHE A N 1
ATOM 724 C CA . PHE A 1 93 ? -4.012 -0.719 2.587 1.00 90.62 93 PHE A CA 1
ATOM 725 C C . PHE A 1 93 ? -2.491 -0.707 2.656 1.00 90.62 93 PHE A C 1
ATOM 727 O O . PHE A 1 93 ? -1.879 -1.324 3.535 1.00 90.62 93 PHE A O 1
ATOM 734 N N . VAL A 1 94 ? -1.915 0.070 1.751 1.00 90.31 94 VAL A N 1
ATOM 735 C CA . VAL A 1 94 ? -0.514 0.470 1.782 1.00 90.31 94 VAL A CA 1
ATOM 736 C C . VAL A 1 94 ? -0.430 1.748 2.612 1.00 90.31 94 VAL A C 1
ATOM 738 O O . VAL A 1 94 ? -1.044 2.758 2.263 1.00 90.31 94 VAL A O 1
ATOM 741 N N . VAL A 1 95 ? 0.288 1.686 3.729 1.00 91.50 95 VAL A N 1
ATOM 742 C CA . VAL A 1 95 ? 0.442 2.791 4.691 1.00 91.50 95 VAL A CA 1
ATOM 743 C C . VAL A 1 95 ? 1.798 3.479 4.534 1.00 91.50 95 VAL A C 1
ATOM 745 O O . VAL A 1 95 ? 1.904 4.692 4.713 1.00 91.50 95 VAL A O 1
ATOM 748 N N . GLU A 1 96 ? 2.825 2.704 4.196 1.00 87.75 96 GLU A N 1
ATOM 749 C CA . GLU A 1 96 ? 4.188 3.167 3.936 1.00 87.75 96 GLU A CA 1
ATOM 750 C C . GLU A 1 96 ? 4.598 2.837 2.504 1.00 87.75 96 GLU A C 1
ATOM 752 O O . GLU A 1 96 ? 4.185 1.827 1.940 1.00 87.75 96 GLU A O 1
ATOM 757 N N . GLU A 1 97 ? 5.480 3.650 1.930 1.00 82.25 97 GLU A N 1
ATOM 758 C CA . GLU A 1 97 ? 6.010 3.411 0.584 1.00 82.25 97 GLU A CA 1
ATOM 759 C C . GLU A 1 97 ? 6.761 2.072 0.489 1.00 82.25 97 GLU A C 1
ATOM 761 O O . GLU A 1 97 ? 6.703 1.407 -0.537 1.00 82.25 97 GLU A O 1
ATOM 766 N N . SER A 1 98 ? 7.394 1.613 1.575 1.00 80.31 98 SER A N 1
ATOM 767 C CA . SER A 1 98 ? 8.043 0.293 1.636 1.00 80.31 98 SER A CA 1
ATOM 768 C C . SER A 1 98 ? 7.070 -0.887 1.521 1.00 80.31 98 SER A C 1
ATOM 770 O O . SER A 1 98 ? 7.495 -2.009 1.255 1.00 80.31 98 SER A O 1
ATOM 772 N N . GLU A 1 99 ? 5.770 -0.656 1.712 1.00 83.12 99 GLU A N 1
ATOM 773 C CA . GLU A 1 99 ? 4.723 -1.664 1.528 1.00 83.12 99 GLU A CA 1
ATOM 774 C C . GLU A 1 99 ? 4.225 -1.725 0.080 1.00 83.12 99 GLU A C 1
ATOM 776 O O . GLU A 1 99 ? 3.504 -2.661 -0.284 1.00 83.12 99 GLU A O 1
ATOM 781 N N . LEU A 1 100 ? 4.621 -0.764 -0.765 1.00 79.62 100 LEU A N 1
ATOM 782 C CA . LEU A 1 100 ? 4.426 -0.847 -2.206 1.00 79.62 100 LEU A CA 1
ATOM 783 C C . LEU A 1 100 ? 5.348 -1.934 -2.748 1.00 79.62 100 LEU A C 1
ATOM 785 O O . LEU A 1 100 ? 6.464 -1.691 -3.198 1.00 79.62 100 LEU A O 1
ATOM 789 N N . THR A 1 101 ? 4.859 -3.168 -2.726 1.00 68.44 101 THR A N 1
ATOM 790 C CA . THR A 1 101 ? 5.475 -4.225 -3.518 1.00 68.44 101 THR A CA 1
ATOM 791 C C . THR A 1 101 ? 5.224 -3.889 -4.982 1.00 68.44 101 THR A C 1
ATOM 793 O O . THR A 1 101 ? 4.107 -3.990 -5.493 1.00 68.44 101 THR A O 1
ATOM 796 N N . GLN A 1 102 ? 6.266 -3.396 -5.650 1.00 63.62 102 GLN A N 1
ATOM 797 C CA . GLN A 1 102 ? 6.274 -3.221 -7.094 1.00 63.62 102 GLN A CA 1
ATOM 798 C C . GLN A 1 102 ? 5.766 -4.520 -7.735 1.00 63.62 102 GLN A C 1
ATOM 800 O O . GLN A 1 102 ? 6.181 -5.611 -7.334 1.00 63.62 102 GLN A O 1
ATOM 805 N N . THR A 1 103 ? 4.850 -4.412 -8.707 1.00 58.38 103 THR A N 1
ATOM 806 C CA . THR A 1 103 ? 4.428 -5.546 -9.545 1.00 58.38 103 THR A CA 1
ATOM 807 C C . THR A 1 103 ? 5.670 -6.331 -9.919 1.00 58.38 103 THR A C 1
ATOM 809 O O . THR A 1 103 ? 6.611 -5.696 -10.401 1.00 58.38 103 THR A O 1
ATOM 812 N N . SER A 1 104 ? 5.686 -7.647 -9.662 1.00 59.62 104 SER A N 1
ATOM 813 C CA . SER A 1 104 ? 6.820 -8.529 -9.958 1.00 59.62 104 SER A CA 1
ATOM 814 C C . SER A 1 104 ? 7.507 -8.039 -11.223 1.00 59.62 104 SER A C 1
ATOM 816 O O . SER A 1 104 ? 6.883 -8.054 -12.288 1.00 59.62 104 SER A O 1
ATOM 818 N N . LEU A 1 105 ? 8.721 -7.502 -11.089 1.00 66.25 105 LEU A N 1
ATOM 819 C CA . LEU A 1 105 ? 9.472 -7.003 -12.227 1.00 66.25 105 LEU A CA 1
ATOM 820 C C . LEU A 1 105 ? 9.829 -8.220 -13.069 1.00 66.25 105 LEU A C 1
ATOM 822 O O . LEU A 1 105 ? 10.844 -8.878 -12.855 1.00 66.25 105 LEU A O 1
ATOM 826 N N . VAL A 1 106 ? 8.930 -8.579 -13.980 1.00 70.12 106 VAL A N 1
ATOM 827 C CA . VAL A 1 106 ? 9.182 -9.629 -14.947 1.00 70.12 106 VAL A CA 1
ATOM 828 C C . VAL A 1 106 ? 10.244 -9.065 -15.872 1.00 70.12 106 VAL A C 1
ATOM 830 O O . VAL A 1 106 ? 10.060 -8.015 -16.490 1.00 70.12 106 VAL A O 1
ATOM 833 N N . ALA A 1 107 ? 11.389 -9.741 -15.928 1.00 75.25 107 ALA A N 1
ATOM 834 C CA . ALA A 1 107 ? 12.384 -9.454 -16.940 1.00 75.25 107 ALA A CA 1
ATOM 835 C C . ALA A 1 107 ? 11.730 -9.703 -18.305 1.00 75.25 107 ALA A C 1
ATOM 837 O O . ALA A 1 107 ? 11.458 -10.843 -18.681 1.00 75.25 107 ALA A O 1
ATOM 838 N N . HIS A 1 108 ? 11.410 -8.621 -19.008 1.00 76.31 108 HIS A N 1
ATOM 839 C CA . HIS A 1 108 ? 10.893 -8.687 -20.361 1.00 76.31 108 HIS A CA 1
ATOM 840 C C . HIS A 1 108 ? 12.070 -8.669 -21.328 1.00 76.31 108 HIS A C 1
ATOM 842 O O . HIS A 1 108 ? 12.738 -7.647 -21.490 1.00 76.31 108 HIS A O 1
ATOM 848 N N . ASP A 1 109 ? 12.300 -9.800 -21.987 1.00 86.62 109 ASP A N 1
ATOM 849 C CA . ASP A 1 109 ? 13.177 -9.841 -23.145 1.00 86.62 109 ASP A CA 1
ATOM 850 C C . ASP A 1 109 ? 12.455 -9.170 -24.319 1.00 86.62 109 ASP A C 1
ATOM 852 O O . ASP A 1 109 ? 11.399 -9.616 -24.770 1.00 86.62 109 ASP A O 1
ATOM 856 N N . ILE A 1 110 ? 13.013 -8.058 -24.796 1.00 87.44 110 ILE A N 1
ATOM 857 C CA . ILE A 1 110 ? 12.527 -7.376 -25.996 1.00 87.44 110 ILE A CA 1
ATOM 858 C C . ILE A 1 110 ? 13.271 -7.971 -27.189 1.00 87.44 110 ILE A C 1
ATOM 860 O O . ILE A 1 110 ? 14.457 -7.696 -27.381 1.00 87.44 110 ILE A O 1
ATOM 864 N N . ASP A 1 111 ? 12.576 -8.771 -27.998 1.00 89.50 111 ASP A N 1
ATOM 865 C CA . 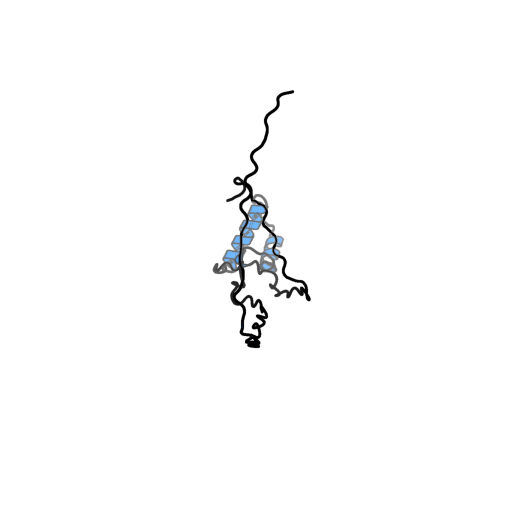ASP A 1 111 ? 13.137 -9.296 -29.240 1.00 89.50 111 ASP A CA 1
ATOM 866 C C . ASP A 1 111 ? 13.199 -8.195 -30.305 1.00 89.50 111 ASP A C 1
ATOM 868 O O . ASP A 1 111 ? 12.186 -7.654 -30.752 1.00 89.50 111 ASP A O 1
ATOM 872 N N . THR A 1 112 ? 14.418 -7.844 -30.706 1.00 89.56 112 THR A N 1
ATOM 873 C CA . THR A 1 112 ? 14.673 -6.879 -31.779 1.00 89.56 112 THR A CA 1
ATOM 874 C C . THR A 1 112 ? 14.942 -7.549 -33.127 1.00 89.56 11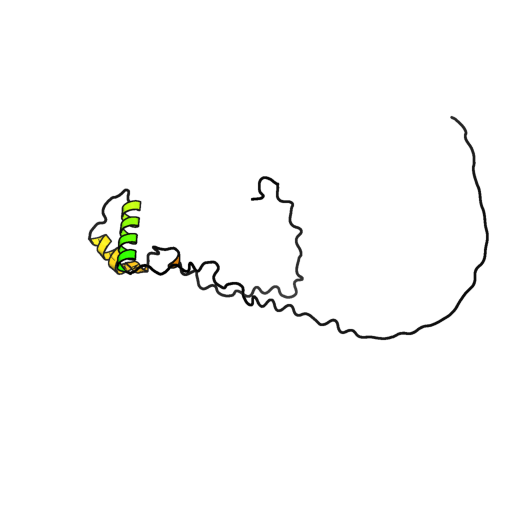2 THR A C 1
ATOM 876 O O . THR A 1 112 ? 15.217 -6.838 -34.097 1.00 89.56 112 THR A O 1
ATOM 879 N N . GLY A 1 113 ? 14.920 -8.883 -33.213 1.00 92.88 113 GLY A N 1
ATOM 880 C CA . GLY A 1 113 ? 15.304 -9.640 -34.405 1.00 92.88 113 GLY A CA 1
ATOM 881 C C . GLY A 1 113 ? 16.681 -9.227 -34.942 1.00 92.88 113 GLY A C 1
ATOM 882 O O . GLY A 1 113 ? 17.606 -8.939 -34.181 1.00 92.88 113 GLY A O 1
ATOM 883 N N . ASP A 1 114 ? 16.794 -9.105 -36.267 1.00 92.94 114 ASP A N 1
ATOM 884 C CA . ASP A 1 114 ? 18.025 -8.691 -36.963 1.00 92.94 114 ASP A CA 1
ATOM 885 C C . ASP A 1 114 ? 18.198 -7.162 -37.077 1.00 92.94 114 ASP A C 1
ATOM 887 O O . ASP A 1 114 ? 19.052 -6.657 -37.821 1.00 92.94 114 ASP A O 1
ATOM 891 N N . THR A 1 115 ? 17.378 -6.388 -36.360 1.00 90.50 115 THR A N 1
ATOM 892 C CA . THR A 1 115 ? 17.367 -4.930 -36.493 1.00 90.50 115 THR A CA 1
ATOM 893 C C . THR A 1 115 ? 18.665 -4.327 -35.956 1.00 90.50 115 THR A C 1
ATOM 895 O O . THR A 1 115 ? 19.059 -4.530 -34.807 1.00 90.50 115 THR A O 1
ATOM 898 N N . ARG A 1 116 ? 19.355 -3.532 -36.784 1.00 89.50 116 ARG A N 1
ATOM 899 C CA . ARG A 1 116 ? 20.599 -2.869 -36.368 1.00 89.50 116 ARG A CA 1
ATOM 900 C C . ARG A 1 116 ? 20.312 -1.777 -35.342 1.00 89.50 116 ARG A C 1
ATOM 902 O O . ARG A 1 116 ? 19.396 -0.977 -35.506 1.00 89.50 116 ARG A O 1
ATOM 909 N N . ARG A 1 117 ? 21.176 -1.673 -34.330 1.00 89.94 117 ARG A N 1
ATOM 910 C CA . ARG A 1 117 ? 21.107 -0.607 -33.324 1.00 89.94 117 ARG A CA 1
ATOM 911 C C . ARG A 1 117 ? 21.169 0.777 -33.974 1.00 89.94 117 ARG A C 1
ATOM 913 O O . ARG A 1 117 ? 22.104 1.086 -34.713 1.00 89.94 117 ARG A O 1
ATOM 920 N N . ILE A 1 118 ? 20.232 1.642 -33.598 1.00 92.88 118 ILE A N 1
ATOM 921 C CA . ILE A 1 118 ? 20.180 3.035 -34.046 1.00 92.88 118 ILE A CA 1
ATOM 922 C C . ILE A 1 118 ? 20.814 3.941 -32.984 1.00 92.88 118 ILE A C 1
ATOM 924 O O . ILE A 1 118 ? 20.555 3.810 -31.788 1.00 92.88 118 ILE A O 1
ATOM 928 N N . ARG A 1 119 ? 21.653 4.887 -33.423 1.00 90.81 119 ARG A N 1
ATOM 929 C CA . ARG A 1 119 ? 22.169 5.980 -32.586 1.00 90.81 119 ARG A CA 1
ATOM 930 C C . ARG A 1 119 ? 21.403 7.259 -32.903 1.00 90.81 119 ARG A C 1
ATOM 932 O O . ARG A 1 119 ? 21.636 7.875 -33.938 1.00 90.81 119 ARG A O 1
ATOM 939 N N . GLN A 1 120 ? 20.507 7.665 -32.011 1.00 92.62 120 GLN A N 1
ATOM 940 C CA . GLN A 1 120 ? 19.792 8.933 -32.143 1.00 92.62 120 GLN A CA 1
ATOM 941 C C . GLN A 1 120 ? 20.659 10.089 -31.621 1.00 92.62 120 GLN A C 1
ATOM 943 O O . GLN A 1 120 ? 21.211 10.016 -30.521 1.00 92.62 120 GLN A O 1
ATOM 948 N N . ARG A 1 121 ? 20.795 11.166 -32.408 1.00 92.44 121 ARG A N 1
ATOM 949 C CA . ARG A 1 121 ? 21.439 12.407 -31.945 1.00 92.44 121 ARG A CA 1
ATOM 950 C C . ARG A 1 121 ? 20.469 13.120 -31.006 1.00 92.44 121 ARG A C 1
ATOM 952 O O . ARG A 1 121 ? 19.349 13.428 -31.407 1.00 92.44 121 ARG A O 1
ATOM 959 N N . LYS A 1 122 ? 20.895 13.380 -29.767 1.00 90.00 122 LYS A N 1
ATOM 960 C CA . LYS A 1 122 ? 20.103 14.175 -28.821 1.00 90.00 122 LYS A CA 1
ATOM 961 C C . LYS A 1 122 ? 19.909 15.582 -29.384 1.00 90.00 122 LYS A C 1
ATOM 963 O O . LYS A 1 122 ? 20.849 16.167 -29.926 1.00 90.00 122 LYS A O 1
ATOM 968 N N . ARG A 1 123 ? 18.699 16.122 -29.249 1.00 92.56 123 ARG A N 1
ATOM 969 C CA . ARG A 1 123 ? 18.448 17.537 -29.536 1.00 92.56 123 ARG A CA 1
ATOM 970 C C . ARG A 1 123 ? 19.078 18.393 -28.429 1.00 92.56 123 ARG A C 1
ATOM 972 O O . ARG A 1 123 ? 19.120 17.936 -27.286 1.00 92.56 123 ARG A O 1
ATOM 979 N N . PRO A 1 124 ? 19.576 19.601 -28.738 1.00 92.31 124 PRO A N 1
ATOM 980 C CA . PRO A 1 124 ? 20.039 20.519 -27.706 1.00 92.31 124 PRO A CA 1
ATOM 981 C C . PRO A 1 124 ? 18.909 20.822 -26.716 1.00 92.31 124 PRO A C 1
ATOM 983 O O . PRO A 1 124 ? 17.826 21.231 -27.127 1.00 92.31 124 PRO A O 1
ATOM 986 N N . VAL A 1 125 ? 19.164 20.620 -25.423 1.00 92.25 125 VAL A N 1
ATOM 987 C CA . VAL A 1 125 ? 18.239 21.019 -24.353 1.00 92.25 125 VAL A CA 1
ATOM 988 C C . VAL A 1 125 ? 18.474 22.508 -24.051 1.00 92.25 125 VAL A C 1
ATOM 990 O O . VAL A 1 125 ? 19.641 22.878 -23.843 1.00 92.25 125 VAL A O 1
ATOM 993 N N . PRO A 1 126 ? 17.433 23.368 -24.057 1.00 93.88 126 PRO A N 1
ATOM 994 C CA . PRO A 1 126 ? 17.545 24.785 -23.701 1.00 93.88 126 PRO A CA 1
ATOM 995 C C . PRO A 1 126 ? 18.139 24.990 -22.305 1.00 93.88 126 PRO A C 1
ATOM 997 O O . PRO A 1 126 ? 17.905 24.178 -21.420 1.00 93.88 126 PRO A O 1
ATOM 1000 N N . ILE A 1 127 ? 18.887 26.078 -22.097 1.00 88.19 127 ILE A N 1
ATOM 1001 C CA . ILE A 1 127 ? 19.611 26.330 -20.836 1.00 88.19 127 ILE A CA 1
ATOM 1002 C C . ILE A 1 127 ? 18.660 26.419 -19.634 1.00 88.19 127 ILE A C 1
ATOM 1004 O O . ILE A 1 127 ? 18.964 25.845 -18.603 1.00 88.19 127 ILE A O 1
ATOM 1008 N N . GLY A 1 128 ? 17.491 27.052 -19.784 1.00 88.69 128 GLY A N 1
ATOM 1009 C CA . GLY A 1 128 ? 16.501 27.174 -18.703 1.00 88.69 128 GLY A CA 1
ATOM 1010 C C . GLY A 1 128 ? 15.742 25.887 -18.351 1.00 88.69 128 GLY A C 1
ATOM 1011 O O . GLY A 1 128 ? 14.892 25.925 -17.477 1.00 88.69 128 GLY A O 1
ATOM 1012 N N . ALA A 1 129 ? 16.014 24.779 -19.047 1.00 85.19 129 ALA A N 1
ATOM 1013 C CA . ALA A 1 129 ? 15.459 23.450 -18.772 1.00 85.19 129 ALA A CA 1
ATOM 1014 C C . ALA A 1 129 ? 16.561 22.431 -18.420 1.00 85.19 129 ALA A C 1
ATOM 1016 O O . ALA A 1 129 ? 16.346 21.221 -18.502 1.00 85.19 129 ALA A O 1
ATOM 1017 N N . ARG A 1 130 ? 17.776 22.917 -18.140 1.00 83.50 130 ARG A N 1
ATOM 1018 C CA . ARG A 1 130 ? 18.857 22.125 -17.555 1.00 83.50 130 ARG A CA 1
ATOM 1019 C C . ARG A 1 130 ? 18.814 22.401 -16.054 1.00 83.50 130 ARG A C 1
ATOM 1021 O O . ARG A 1 130 ? 19.014 23.553 -15.679 1.00 83.50 130 ARG A O 1
ATOM 1028 N N . ASP A 1 131 ? 18.526 21.377 -15.261 1.00 71.00 131 ASP A N 1
ATOM 1029 C CA . ASP A 1 131 ? 18.614 21.423 -13.795 1.00 71.00 131 ASP A CA 1
ATOM 1030 C C . ASP A 1 131 ? 20.074 21.328 -13.323 1.00 71.00 131 ASP A C 1
ATOM 1032 O O . ASP A 1 131 ? 20.871 20.621 -13.996 1.00 71.00 131 ASP A O 1
#

Radius of gyration: 38.75 Å; chains: 1; bounding box: 81×64×87 Å

pLDDT: mean 70.22, std 23.69, range [32.59, 96.5]

Sequence (131 aa):
MRLGSNGIASSRGQHNQGSNGNKKRANDRRMGKRILGRYVLQNAPTDILCNQVKPLSRKERLEKLFSLLVGNRDGRALSPELQDIITEKNQVFVVEESELTQTSLVAHDIDTGDTRRIRQRKRPVPIGARD